Protein AF-A0ABC8C2L3-F1 (afdb_monomer_lite)

Structure (mmCIF, N/CA/C/O backbone):
data_AF-A0ABC8C2L3-F1
#
_entry.id   AF-A0ABC8C2L3-F1
#
loop_
_atom_site.group_PDB
_atom_site.id
_atom_site.type_symbol
_atom_site.label_atom_id
_atom_site.label_alt_id
_atom_site.label_comp_id
_atom_site.label_asym_id
_atom_site.label_entity_id
_atom_site.label_seq_id
_atom_site.pdbx_PDB_ins_code
_atom_site.Cartn_x
_atom_site.Cartn_y
_atom_site.Cartn_z
_atom_site.occupancy
_atom_site.B_iso_or_equiv
_atom_site.auth_seq_id
_atom_site.auth_comp_id
_atom_site.auth_asym_id
_atom_site.auth_atom_id
_atom_site.pdbx_PDB_model_num
ATOM 1 N N . MET A 1 1 ? 17.478 -8.458 -10.860 1.00 56.25 1 MET A N 1
ATOM 2 C CA . MET A 1 1 ? 16.065 -8.905 -10.809 1.00 56.25 1 MET A CA 1
ATOM 3 C C . MET A 1 1 ? 15.364 -8.270 -12.001 1.00 56.25 1 MET A C 1
ATOM 5 O O . MET A 1 1 ? 15.688 -7.135 -12.309 1.00 56.25 1 MET A O 1
ATOM 9 N N . GLY A 1 2 ? 14.561 -9.018 -12.760 1.00 66.56 2 GLY A N 1
ATOM 10 C CA . GLY A 1 2 ? 14.017 -8.541 -14.039 1.00 66.56 2 GLY A CA 1
ATOM 11 C C . GLY A 1 2 ? 12.825 -7.593 -13.874 1.00 66.56 2 GLY A C 1
ATOM 12 O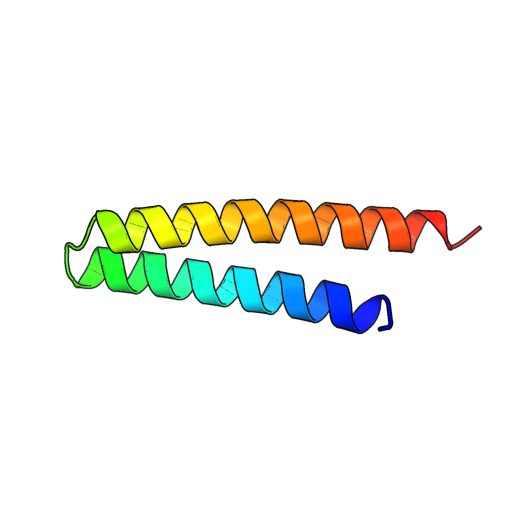 O . GLY A 1 2 ? 12.100 -7.678 -12.888 1.00 66.56 2 GLY A O 1
ATOM 13 N N . LYS A 1 3 ? 12.564 -6.756 -14.887 1.00 68.00 3 LYS A N 1
ATOM 14 C CA . LYS A 1 3 ? 11.490 -5.735 -14.912 1.00 68.00 3 LYS A CA 1
ATOM 15 C C . LYS A 1 3 ? 10.094 -6.278 -14.555 1.00 68.00 3 LYS A C 1
ATOM 17 O O . LYS A 1 3 ? 9.289 -5.594 -13.932 1.00 68.00 3 LYS A O 1
ATOM 22 N N . SER A 1 4 ? 9.807 -7.529 -14.923 1.00 74.50 4 SER A N 1
ATOM 23 C CA . SER A 1 4 ? 8.554 -8.220 -14.572 1.00 74.50 4 SER A CA 1
ATOM 24 C C . SER A 1 4 ? 8.421 -8.471 -13.060 1.00 74.50 4 SER A C 1
ATOM 26 O O . SER A 1 4 ? 7.338 -8.323 -12.493 1.00 74.50 4 SER A O 1
ATOM 28 N N . THR A 1 5 ? 9.531 -8.783 -12.387 1.00 83.88 5 THR A N 1
ATOM 29 C CA . THR A 1 5 ? 9.584 -9.026 -10.940 1.00 83.88 5 THR A CA 1
ATOM 30 C C . THR A 1 5 ? 9.339 -7.746 -10.140 1.00 83.88 5 THR A C 1
ATOM 32 O O . THR A 1 5 ? 8.675 -7.796 -9.104 1.00 83.88 5 THR A O 1
ATOM 35 N N . ASP A 1 6 ? 9.816 -6.601 -10.631 1.00 83.69 6 ASP A N 1
ATOM 36 C CA . ASP A 1 6 ? 9.630 -5.303 -9.970 1.00 83.69 6 ASP A CA 1
ATOM 37 C C . ASP A 1 6 ? 8.168 -4.846 -10.042 1.00 83.69 6 ASP A C 1
ATOM 39 O O . ASP A 1 6 ? 7.584 -4.449 -9.033 1.00 83.69 6 ASP A O 1
ATOM 43 N N . LEU A 1 7 ? 7.523 -5.024 -11.200 1.00 86.69 7 LEU A N 1
ATOM 44 C CA . LEU A 1 7 ? 6.094 -4.749 -11.356 1.00 86.69 7 LEU A CA 1
ATOM 45 C C . LEU A 1 7 ? 5.230 -5.666 -10.474 1.00 86.69 7 LEU A C 1
ATOM 47 O O . LEU A 1 7 ? 4.275 -5.209 -9.844 1.00 86.69 7 LEU A O 1
ATOM 51 N N . ALA A 1 8 ? 5.560 -6.959 -10.403 1.00 90.38 8 ALA A N 1
ATOM 52 C CA . ALA A 1 8 ? 4.854 -7.904 -9.539 1.00 90.38 8 ALA A CA 1
ATOM 53 C C . ALA A 1 8 ? 4.984 -7.526 -8.053 1.00 90.38 8 ALA A C 1
ATOM 55 O O . ALA A 1 8 ? 4.007 -7.591 -7.305 1.00 90.38 8 ALA A O 1
ATOM 56 N N . ARG A 1 9 ? 6.169 -7.067 -7.631 1.00 89.88 9 ARG A N 1
ATOM 57 C CA . ARG A 1 9 ? 6.419 -6.595 -6.264 1.00 89.88 9 ARG A CA 1
ATOM 58 C C . ARG A 1 9 ? 5.620 -5.332 -5.937 1.00 89.88 9 ARG A C 1
ATOM 60 O O . ARG A 1 9 ? 5.019 -5.280 -4.863 1.00 89.88 9 ARG A O 1
ATOM 67 N N . ALA A 1 10 ? 5.571 -4.360 -6.849 1.00 90.88 10 ALA A N 1
ATOM 68 C CA . ALA A 1 10 ? 4.768 -3.149 -6.678 1.00 90.88 10 ALA A CA 1
ATOM 69 C C . ALA A 1 10 ? 3.277 -3.495 -6.496 1.00 90.88 10 ALA A C 1
ATOM 71 O O . ALA A 1 10 ? 2.645 -3.055 -5.536 1.00 90.88 10 ALA A O 1
ATOM 72 N N . LYS A 1 11 ? 2.736 -4.395 -7.328 1.00 92.31 11 LYS A N 1
ATOM 73 C CA . LYS A 1 11 ? 1.347 -4.872 -7.197 1.00 92.31 11 LYS A CA 1
ATOM 74 C C . LYS A 1 11 ? 1.084 -5.624 -5.890 1.00 92.31 11 LYS A C 1
ATOM 76 O O . LYS A 1 11 ? 0.047 -5.420 -5.265 1.00 92.31 11 LYS A O 1
ATOM 81 N N . ALA A 1 12 ? 2.017 -6.463 -5.440 1.00 95.12 12 ALA A N 1
ATOM 82 C CA . ALA A 1 12 ? 1.885 -7.163 -4.162 1.00 95.12 12 ALA A CA 1
ATOM 83 C C . ALA A 1 12 ? 1.850 -6.187 -2.971 1.00 95.12 12 ALA A C 1
ATOM 85 O O . ALA A 1 12 ? 1.063 -6.370 -2.041 1.00 95.12 12 ALA A O 1
ATOM 86 N N . ARG A 1 13 ? 2.662 -5.122 -3.010 1.00 94.62 13 ARG A N 1
ATOM 87 C CA . ARG A 1 13 ? 2.637 -4.050 -2.002 1.00 94.62 13 ARG A CA 1
ATOM 88 C C . ARG A 1 13 ? 1.322 -3.273 -2.020 1.00 94.62 13 ARG A C 1
ATOM 90 O O . ARG A 1 13 ? 0.782 -3.003 -0.952 1.00 94.62 13 ARG A O 1
ATOM 97 N N . LEU A 1 14 ? 0.776 -2.991 -3.204 1.00 95.75 14 LEU A N 1
ATOM 98 C CA . LEU A 1 14 ? -0.533 -2.350 -3.338 1.00 95.75 14 LEU A CA 1
ATOM 99 C C . LEU A 1 14 ? -1.629 -3.178 -2.651 1.00 95.75 14 LEU A C 1
ATOM 101 O O . LEU A 1 14 ? -2.354 -2.659 -1.806 1.00 95.75 14 LEU A O 1
ATOM 105 N N . LEU A 1 15 ? -1.695 -4.482 -2.944 1.00 97.00 15 LEU A N 1
ATOM 106 C CA . LEU A 1 15 ? -2.668 -5.394 -2.330 1.00 97.00 15 LEU A CA 1
ATOM 107 C C . LEU A 1 15 ? -2.517 -5.472 -0.808 1.00 97.00 15 LEU A C 1
ATOM 109 O O . LEU A 1 15 ? -3.512 -5.507 -0.084 1.00 97.00 15 LEU A O 1
ATOM 113 N N . LYS A 1 16 ? -1.278 -5.467 -0.308 1.00 97.25 16 LYS A N 1
ATOM 114 C CA . LYS A 1 16 ? -1.007 -5.439 1.132 1.00 97.25 16 LYS A CA 1
ATOM 115 C C . LYS A 1 16 ? -1.568 -4.172 1.787 1.00 97.25 16 LYS A C 1
ATOM 117 O O . LYS A 1 16 ? -2.228 -4.272 2.820 1.00 97.25 16 LYS A O 1
ATOM 122 N N . GLY A 1 17 ? -1.343 -3.009 1.177 1.00 98.00 17 GLY A N 1
ATOM 123 C CA . GLY A 1 17 ? -1.869 -1.739 1.671 1.00 98.00 17 GLY A CA 1
ATOM 124 C C . GLY A 1 17 ? -3.400 -1.681 1.641 1.00 98.00 17 GLY A C 1
ATOM 125 O O . GLY A 1 17 ? -4.006 -1.228 2.608 1.00 98.00 17 GLY A O 1
ATOM 126 N N . MET A 1 18 ? -4.035 -2.220 0.591 1.00 98.12 18 MET A N 1
ATOM 127 C CA . MET A 1 18 ? -5.501 -2.343 0.512 1.00 98.12 18 MET A CA 1
ATOM 128 C C . MET A 1 18 ? -6.059 -3.223 1.632 1.00 98.12 18 MET A C 1
ATOM 130 O O . MET A 1 18 ? -7.058 -2.874 2.256 1.00 98.12 18 MET A O 1
ATOM 134 N N . LYS A 1 19 ? -5.394 -4.350 1.919 1.00 98.44 19 LYS A N 1
ATOM 135 C CA . LYS A 1 19 ? -5.792 -5.227 3.021 1.00 98.44 19 LYS A CA 1
ATOM 136 C C . LYS A 1 19 ? -5.687 -4.509 4.366 1.00 98.44 19 LYS A C 1
ATOM 138 O O . LYS A 1 19 ? -6.649 -4.523 5.118 1.00 98.44 19 LYS A O 1
ATOM 143 N N . LYS A 1 20 ? -4.569 -3.826 4.636 1.00 98.50 20 LYS A N 1
ATOM 144 C CA . LYS A 1 20 ? -4.412 -3.010 5.851 1.00 98.50 20 LYS A CA 1
ATOM 145 C C . LYS A 1 20 ? -5.492 -1.936 5.975 1.00 98.50 20 LYS A C 1
ATOM 147 O O . LYS A 1 20 ? -6.017 -1.731 7.061 1.00 98.50 20 LYS A O 1
ATOM 152 N N . GLU A 1 21 ? -5.824 -1.252 4.883 1.00 98.62 21 GLU A N 1
ATOM 153 C CA . GLU A 1 21 ? -6.881 -0.241 4.899 1.00 98.62 21 GLU A 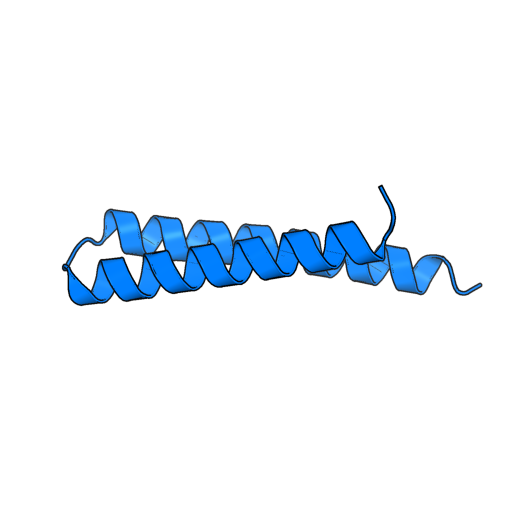CA 1
ATOM 154 C C . GLU A 1 21 ? -8.244 -0.849 5.240 1.00 98.62 21 GLU A C 1
ATOM 156 O O . GLU A 1 21 ? -8.924 -0.353 6.137 1.00 98.62 21 GLU A O 1
ATOM 161 N N . SER A 1 22 ? -8.604 -1.948 4.576 1.00 98.56 22 SER A N 1
ATOM 162 C CA . SER A 1 22 ? -9.849 -2.674 4.832 1.00 98.56 22 SER A CA 1
ATOM 163 C C . SER A 1 22 ? -9.923 -3.209 6.264 1.00 98.56 22 SER A C 1
ATOM 165 O O . SER A 1 22 ? -10.945 -3.036 6.927 1.00 98.56 22 SER A O 1
ATOM 167 N N . ASP A 1 23 ? -8.849 -3.831 6.754 1.00 98.56 23 ASP A N 1
ATOM 168 C CA . ASP A 1 23 ? -8.771 -4.373 8.113 1.00 98.56 23 ASP A CA 1
ATOM 169 C C . ASP A 1 23 ? -8.856 -3.235 9.146 1.00 98.56 23 ASP A C 1
ATOM 171 O O . ASP A 1 23 ? -9.601 -3.336 10.118 1.00 98.56 23 ASP A O 1
ATOM 175 N N . GLY A 1 24 ? -8.185 -2.104 8.900 1.00 98.69 24 GLY A N 1
ATOM 176 C CA . GLY A 1 24 ? -8.273 -0.912 9.745 1.00 98.69 24 GLY A CA 1
ATOM 177 C C . GLY A 1 24 ? -9.685 -0.321 9.809 1.00 98.69 24 GLY A C 1
ATOM 178 O O . GLY A 1 24 ? -10.140 0.051 10.887 1.00 98.69 24 GLY A O 1
ATOM 179 N N . ILE A 1 25 ? -10.418 -0.293 8.690 1.00 98.56 25 ILE A N 1
ATOM 180 C CA . ILE A 1 25 ? -11.835 0.113 8.668 1.00 98.56 25 ILE A CA 1
ATOM 181 C C . ILE A 1 25 ? -12.686 -0.854 9.498 1.00 98.56 25 ILE A C 1
ATOM 183 O O . ILE A 1 25 ? -13.480 -0.409 10.324 1.00 98.56 25 ILE A O 1
ATOM 187 N N . ALA A 1 26 ? -12.517 -2.163 9.298 1.00 98.69 26 ALA A N 1
ATOM 188 C CA . ALA A 1 26 ? -13.311 -3.183 9.981 1.00 98.69 26 ALA A CA 1
ATOM 189 C C . ALA A 1 26 ? -13.069 -3.209 11.500 1.00 98.69 26 ALA A C 1
ATOM 191 O O . ALA A 1 26 ? -13.991 -3.479 12.267 1.00 98.69 26 ALA A O 1
ATOM 192 N N . LEU A 1 27 ? -11.838 -2.919 11.930 1.00 98.44 27 LEU A N 1
ATOM 193 C CA . LEU A 1 27 ? -11.430 -2.924 13.336 1.00 98.44 27 LEU A CA 1
ATOM 194 C C . LEU A 1 27 ? -11.590 -1.560 14.028 1.00 98.44 27 LEU A C 1
ATOM 196 O O . LEU A 1 27 ? -11.406 -1.476 15.240 1.00 98.44 27 LEU A O 1
ATOM 200 N N . GLY A 1 28 ? -11.897 -0.491 13.285 1.00 98.44 28 GLY A N 1
ATOM 201 C CA . GLY A 1 28 ? -11.859 0.879 13.808 1.00 98.44 28 GLY A CA 1
ATOM 202 C C . GLY A 1 28 ? -10.442 1.368 14.151 1.00 98.44 28 GLY A C 1
ATOM 203 O O . GLY A 1 28 ? -10.282 2.306 14.929 1.00 98.44 28 GLY A O 1
ATOM 204 N N . ASP A 1 29 ? -9.408 0.740 13.585 1.00 98.62 29 ASP A N 1
ATOM 205 C CA . ASP A 1 29 ? -8.004 1.104 13.779 1.00 98.62 29 ASP A CA 1
ATOM 206 C C . ASP A 1 29 ? -7.566 2.122 12.710 1.00 98.62 29 ASP A C 1
ATOM 208 O O . ASP A 1 29 ? -7.099 1.783 11.615 1.00 98.62 29 ASP A O 1
ATOM 212 N N . GLU A 1 30 ? -7.711 3.410 13.039 1.00 98.50 30 GLU A N 1
ATOM 213 C CA . GLU A 1 30 ? -7.336 4.515 12.146 1.00 98.50 30 GLU A CA 1
ATOM 214 C C . GLU A 1 30 ? -5.835 4.544 11.822 1.00 98.50 30 GLU A C 1
ATOM 216 O O . GLU A 1 30 ? -5.452 5.003 10.739 1.00 98.50 30 GLU A O 1
ATOM 221 N N . ARG A 1 31 ? -4.973 4.016 12.703 1.00 98.31 31 ARG A N 1
ATOM 222 C CA . ARG A 1 31 ? -3.537 3.923 12.423 1.00 98.31 31 ARG A CA 1
ATOM 223 C C . ARG A 1 31 ? -3.282 2.880 11.344 1.00 98.31 31 ARG A C 1
ATOM 225 O O . ARG A 1 31 ? -2.625 3.197 10.354 1.00 98.31 31 ARG A O 1
ATOM 232 N N . MET A 1 32 ? -3.825 1.671 11.492 1.00 98.31 32 MET A N 1
ATOM 233 C CA . MET A 1 32 ? -3.681 0.610 10.489 1.00 98.31 32 MET A CA 1
ATOM 234 C C . MET A 1 32 ? -4.232 1.050 9.130 1.00 98.31 32 MET A C 1
ATOM 236 O O . MET A 1 32 ? -3.598 0.847 8.092 1.00 98.31 32 MET A O 1
ATOM 240 N N . LYS A 1 33 ? -5.377 1.734 9.145 1.00 98.56 33 LYS A N 1
ATOM 241 C CA . LYS A 1 33 ? -5.995 2.305 7.951 1.00 98.56 33 LYS A CA 1
ATOM 242 C C . LYS A 1 33 ? -5.088 3.333 7.263 1.00 98.56 33 LYS A C 1
ATOM 244 O O . LYS A 1 33 ? -4.919 3.298 6.044 1.00 98.56 33 LYS A O 1
ATOM 249 N N . ALA A 1 34 ? -4.482 4.242 8.032 1.00 98.50 34 ALA A N 1
ATOM 250 C CA . ALA A 1 34 ? -3.546 5.237 7.511 1.00 98.50 34 ALA A CA 1
ATOM 251 C C . ALA A 1 34 ? -2.259 4.604 6.960 1.00 98.50 34 ALA A C 1
ATOM 253 O O . ALA A 1 34 ? -1.804 4.995 5.884 1.00 98.50 34 ALA A O 1
ATOM 254 N N . GLU A 1 35 ? -1.707 3.599 7.644 1.00 98.00 35 GLU A N 1
ATOM 255 C CA . GLU A 1 35 ? -0.565 2.823 7.149 1.00 98.00 35 GLU A CA 1
ATOM 256 C C . GLU A 1 35 ? -0.898 2.128 5.821 1.00 98.00 35 GLU A C 1
ATOM 258 O O . GLU A 1 35 ? -0.091 2.151 4.893 1.00 98.00 35 GLU A O 1
ATOM 263 N N . GLY A 1 36 ? -2.104 1.562 5.699 1.00 98.25 36 GLY A N 1
ATOM 264 C CA . GLY A 1 36 ? -2.589 0.959 4.458 1.00 98.25 36 GLY A CA 1
ATOM 265 C C . GLY A 1 36 ? -2.587 1.935 3.282 1.00 98.25 36 GLY A C 1
ATOM 266 O O . GLY A 1 36 ? -2.079 1.599 2.211 1.00 98.25 36 GLY A O 1
ATOM 267 N N . ARG A 1 37 ? -3.070 3.168 3.483 1.00 98.19 37 ARG A N 1
ATOM 268 C CA . ARG A 1 37 ? -3.030 4.222 2.452 1.00 98.19 37 ARG A CA 1
ATOM 269 C C . ARG A 1 37 ? -1.601 4.619 2.074 1.00 98.19 37 ARG A C 1
ATOM 271 O O . ARG A 1 37 ?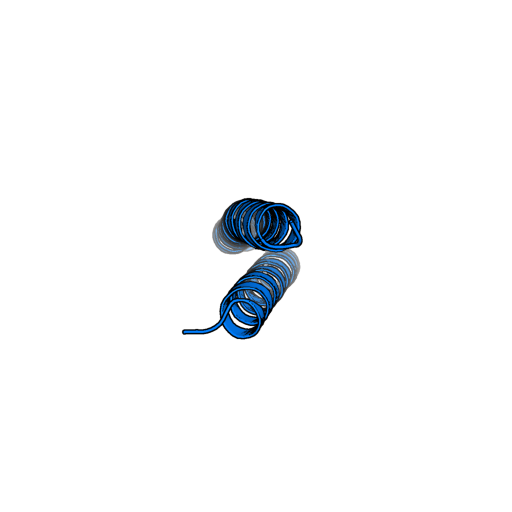 -1.278 4.683 0.892 1.00 98.19 37 ARG A O 1
ATOM 278 N N . GLN A 1 38 ? -0.722 4.809 3.060 1.00 97.62 38 GLN A N 1
ATOM 279 C CA . GLN A 1 38 ? 0.681 5.161 2.805 1.00 97.62 38 GLN A CA 1
ATOM 280 C C . GLN A 1 38 ? 1.419 4.076 2.003 1.00 97.62 38 GLN A C 1
ATOM 282 O O . GLN A 1 38 ? 2.185 4.393 1.088 1.00 97.62 38 GLN A O 1
ATOM 287 N N . GLU A 1 39 ? 1.180 2.797 2.316 1.00 96.19 39 GLU A N 1
ATOM 288 C CA . GLU A 1 39 ? 1.749 1.669 1.570 1.00 96.19 39 GLU A CA 1
ATOM 289 C C . GLU A 1 39 ? 1.239 1.632 0.119 1.00 96.19 39 GLU A C 1
ATOM 291 O O . GLU A 1 39 ? 2.029 1.388 -0.797 1.00 96.19 39 GLU A O 1
ATOM 296 N N . GLN A 1 40 ? -0.044 1.934 -0.110 1.00 97.19 40 GLN A N 1
ATOM 297 C CA . GLN A 1 40 ? -0.608 2.032 -1.461 1.00 97.19 40 GLN A CA 1
ATOM 298 C C . GLN A 1 40 ? 0.033 3.170 -2.271 1.00 97.19 40 GLN A C 1
ATOM 300 O O . GLN A 1 40 ? 0.438 2.948 -3.412 1.00 97.19 40 GLN A O 1
ATOM 305 N N . ASP A 1 41 ? 0.193 4.361 -1.690 1.00 96.94 41 ASP A N 1
ATOM 306 C CA . ASP A 1 41 ? 0.803 5.514 -2.372 1.00 96.94 41 ASP A CA 1
ATOM 307 C C . ASP A 1 41 ? 2.278 5.280 -2.719 1.00 96.94 41 ASP A C 1
ATOM 309 O O . ASP A 1 41 ? 2.786 5.735 -3.749 1.00 96.94 41 ASP A O 1
ATOM 313 N N . ALA A 1 42 ? 3.009 4.572 -1.857 1.00 93.69 42 ALA A N 1
ATOM 314 C CA . ALA A 1 42 ? 4.375 4.154 -2.151 1.00 93.69 42 ALA A CA 1
ATOM 315 C C . ALA A 1 42 ? 4.415 3.130 -3.298 1.00 93.69 42 ALA A C 1
ATOM 317 O O . ALA A 1 42 ? 5.224 3.274 -4.217 1.00 93.69 42 ALA A O 1
ATOM 318 N N . ALA A 1 43 ? 3.517 2.141 -3.279 1.00 93.50 43 ALA A N 1
ATOM 319 C CA . ALA A 1 43 ? 3.430 1.111 -4.309 1.00 93.50 43 ALA A CA 1
ATOM 320 C C . ALA A 1 43 ? 3.075 1.684 -5.689 1.00 93.50 43 ALA A C 1
ATOM 322 O O . ALA A 1 43 ? 3.681 1.284 -6.680 1.00 93.50 43 ALA A O 1
ATOM 323 N N . ARG A 1 44 ? 2.158 2.661 -5.763 1.00 93.56 44 ARG A N 1
ATOM 324 C CA . ARG A 1 44 ? 1.802 3.340 -7.025 1.00 93.56 44 ARG A CA 1
ATOM 325 C C . ARG A 1 44 ? 2.993 4.073 -7.634 1.00 93.56 44 ARG A C 1
ATOM 327 O O . ARG A 1 44 ? 3.273 3.902 -8.814 1.00 93.56 44 ARG A O 1
ATOM 334 N N . ARG A 1 45 ? 3.758 4.803 -6.816 1.00 92.50 45 ARG A N 1
ATOM 335 C CA . ARG A 1 45 ? 4.982 5.489 -7.270 1.00 92.50 45 ARG A CA 1
ATOM 336 C C . ARG A 1 45 ? 6.045 4.513 -7.776 1.00 92.50 45 ARG A C 1
ATOM 338 O O . ARG A 1 45 ? 6.759 4.815 -8.729 1.00 92.50 45 ARG A O 1
ATOM 345 N N . GLU A 1 46 ? 6.179 3.351 -7.143 1.00 89.56 46 GLU A N 1
ATOM 346 C CA . GLU A 1 46 ? 7.083 2.291 -7.605 1.00 89.56 46 GLU A CA 1
ATOM 347 C C . GLU A 1 46 ? 6.593 1.656 -8.915 1.00 89.56 46 GLU A C 1
ATOM 349 O O . GLU A 1 46 ? 7.394 1.439 -9.824 1.00 89.56 46 GLU A O 1
ATOM 354 N N . GLU A 1 47 ? 5.283 1.425 -9.049 1.00 89.88 47 GLU A N 1
ATOM 355 C CA . GLU A 1 47 ? 4.665 0.912 -10.274 1.00 89.88 47 GLU A CA 1
ATOM 356 C C . GLU A 1 47 ? 4.859 1.872 -11.456 1.00 89.88 47 GLU A C 1
ATOM 358 O O . GLU A 1 47 ? 5.274 1.443 -12.533 1.00 89.88 47 GLU A O 1
ATOM 363 N N . GLU A 1 48 ? 4.606 3.166 -11.258 1.00 90.25 48 GLU A N 1
ATOM 364 C CA . GLU A 1 48 ? 4.801 4.212 -12.268 1.00 90.25 48 GLU A CA 1
ATOM 365 C C . GLU A 1 48 ? 6.252 4.258 -12.753 1.00 90.25 48 GLU A C 1
ATOM 367 O O . GLU A 1 48 ? 6.505 4.265 -13.958 1.00 90.25 48 GLU A O 1
ATOM 372 N N . ARG A 1 49 ? 7.221 4.198 -11.830 1.00 86.81 49 ARG A N 1
ATOM 373 C CA . ARG A 1 49 ? 8.650 4.136 -12.175 1.00 86.81 49 ARG A CA 1
ATOM 374 C C . ARG A 1 49 ? 8.994 2.871 -12.957 1.00 86.81 49 ARG A C 1
ATOM 376 O O . ARG A 1 49 ? 9.696 2.949 -13.961 1.00 86.81 49 ARG A O 1
ATOM 383 N N . ALA A 1 50 ? 8.495 1.713 -12.525 1.00 85.81 50 ALA A N 1
ATOM 384 C CA . ALA A 1 50 ? 8.738 0.447 -13.211 1.00 85.81 50 ALA A CA 1
ATOM 385 C C . ALA A 1 50 ? 8.139 0.434 -14.629 1.00 85.81 50 ALA A C 1
ATOM 387 O O . ALA A 1 50 ? 8.743 -0.121 -15.548 1.00 85.81 50 ALA A O 1
ATOM 388 N N . ARG A 1 51 ? 6.977 1.072 -14.824 1.00 84.31 51 ARG A N 1
ATOM 389 C CA . ARG A 1 51 ? 6.340 1.243 -16.139 1.00 84.31 51 ARG A CA 1
ATOM 390 C C . ARG A 1 51 ? 7.127 2.194 -17.035 1.00 84.31 51 ARG A C 1
ATOM 392 O O . ARG A 1 51 ? 7.446 1.807 -18.153 1.00 84.31 51 ARG A O 1
ATOM 399 N N . ALA A 1 52 ? 7.526 3.359 -16.527 1.00 83.88 52 ALA A N 1
ATOM 400 C CA . ALA A 1 52 ? 8.348 4.311 -17.274 1.00 83.88 52 ALA A CA 1
ATOM 401 C C . ALA A 1 52 ? 9.671 3.685 -17.752 1.00 83.88 52 ALA A C 1
ATOM 403 O O . ALA A 1 52 ? 10.046 3.839 -18.910 1.00 83.88 52 ALA A O 1
ATOM 404 N N . LEU A 1 53 ? 10.335 2.901 -16.8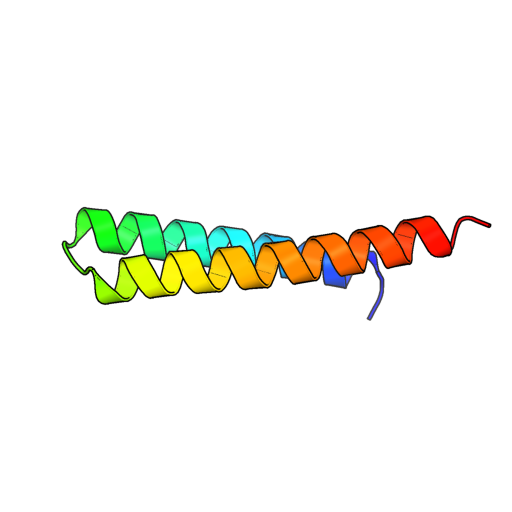94 1.00 76.69 53 LEU A N 1
ATOM 405 C CA . LEU A 1 53 ? 11.546 2.156 -17.260 1.00 76.69 53 LEU A CA 1
ATOM 406 C C . LEU A 1 53 ? 11.284 1.048 -18.284 1.00 76.69 53 LEU A C 1
ATOM 408 O O . LEU A 1 53 ? 12.178 0.691 -19.046 1.00 76.69 53 LEU A O 1
ATOM 412 N N . ARG A 1 54 ? 10.091 0.445 -18.289 1.00 71.94 54 ARG A N 1
ATOM 413 C CA . ARG A 1 54 ? 9.724 -0.548 -19.303 1.00 71.94 54 ARG A CA 1
ATOM 414 C C . ARG A 1 54 ? 9.586 0.115 -20.669 1.00 71.94 54 ARG A C 1
ATOM 416 O O . ARG A 1 54 ? 10.141 -0.404 -21.632 1.00 71.94 54 ARG A O 1
ATOM 423 N N . ASP A 1 55 ? 8.880 1.237 -20.721 1.00 69.06 55 ASP A N 1
ATOM 424 C CA . ASP A 1 55 ? 8.569 1.927 -21.970 1.00 69.06 55 ASP A CA 1
ATOM 425 C C . ASP A 1 55 ? 9.815 2.628 -22.551 1.00 69.06 55 ASP A C 1
ATOM 427 O O . ASP A 1 55 ? 10.010 2.601 -23.759 1.00 69.06 55 ASP A O 1
ATOM 431 N N . SER A 1 56 ? 10.747 3.108 -21.715 1.00 63.16 56 SER A N 1
ATOM 432 C CA . SER A 1 56 ? 12.034 3.683 -22.159 1.00 63.16 56 SER A CA 1
ATOM 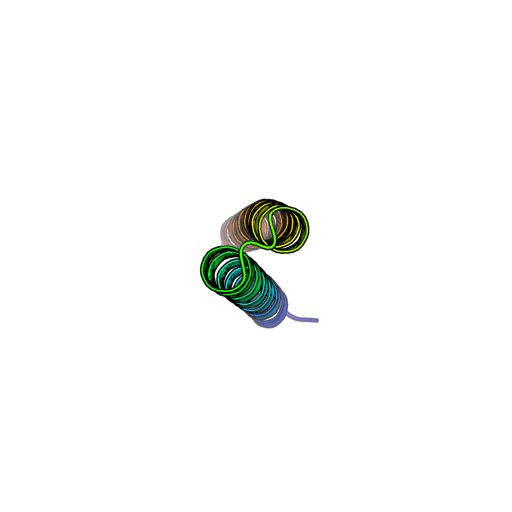433 C C . SER A 1 56 ? 13.060 2.662 -22.671 1.00 63.16 56 SER A C 1
ATOM 435 O O . SER A 1 56 ? 14.191 3.027 -22.972 1.00 63.16 56 SER A O 1
ATOM 437 N N . SER A 1 57 ? 12.731 1.370 -22.653 1.00 57.25 57 SER A N 1
ATOM 438 C CA . SER A 1 57 ? 13.621 0.289 -23.104 1.00 57.25 57 SER A CA 1
ATOM 439 C C . SER A 1 57 ? 13.100 -0.435 -24.341 1.00 57.25 57 SER A C 1
ATOM 441 O O . SER A 1 57 ? 13.590 -1.522 -24.650 1.00 57.25 57 SER A O 1
ATOM 443 N N . ALA A 1 58 ? 12.030 0.087 -24.939 1.00 59.06 58 ALA A N 1
ATOM 444 C CA . ALA A 1 58 ? 11.418 -0.448 -26.145 1.00 59.06 58 ALA A CA 1
ATOM 445 C C . ALA A 1 58 ? 11.914 0.257 -27.428 1.00 59.06 58 A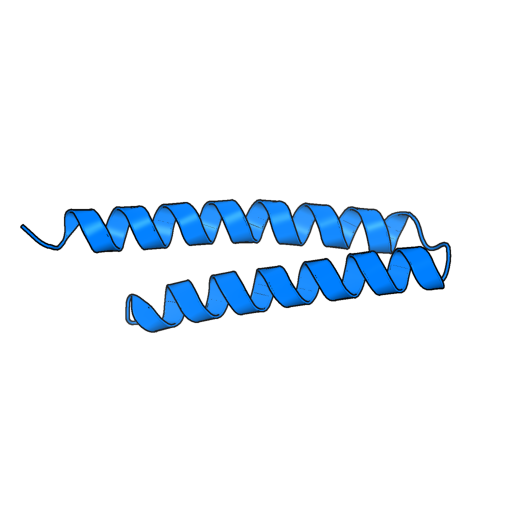LA A C 1
ATOM 447 O O . ALA A 1 58 ? 11.411 -0.077 -28.497 1.00 59.06 58 ALA A O 1
ATOM 448 N N . ASP A 1 59 ? 12.881 1.178 -27.306 1.00 43.31 59 ASP A N 1
ATOM 449 C CA . ASP A 1 59 ? 13.652 1.793 -28.403 1.00 43.31 59 ASP A CA 1
ATOM 450 C C . ASP A 1 59 ? 14.992 1.073 -28.625 1.00 43.31 59 ASP A C 1
ATOM 452 O O . ASP A 1 59 ? 15.648 0.714 -27.613 1.00 43.31 59 ASP A O 1
#

Organism: NCBI:txid68173

pLDDT: mean 88.84, std 13.22, range [43.31, 98.69]

Foldseek 3Di:
DDLVVQLVVLVVQLVVLVVQLVVCVVVVNVPSNVSSVVSNVVSVVSNVVSVVVVVVPPD

Radius of gyration: 13.92 Å; chains: 1; bounding box: 29×14×42 Å

Secondary structure (DSSP, 8-state):
--HHHHHHHHHHHHHHHHHHHHHHHHHT-HHHHHHHHHHHHHHHHHHHHHHHHHHTT--

Sequence (59 aa):
MGKSTDLARAKARLLKGMKKESDGIALGDERMKAEGRQEQDAARREEERARALRDSSAD